Protein AF-A0AA41MBY1-F1 (afdb_monomer_lite)

Radius of gyration: 16.34 Å; chains: 1; bounding box: 36×17×46 Å

Secondary structure (DSSP, 8-state):
-HHHHHHHHHHHHHHHHHHHHHHHHHHH-SS----HHHHHHHHHHHHHHHHHHHHHHHHHHHHHHHHH-

pLDDT: mean 85.43, std 9.6, range [55.41, 95.5]

Foldseek 3Di:
DVVLVVVLVVLVVVLCVLVVVVVVVCVVDPDDPQDPVNVVVSVVSNCVSVVSNVVSVVVVVVVVVVVVD

Structure (mmCIF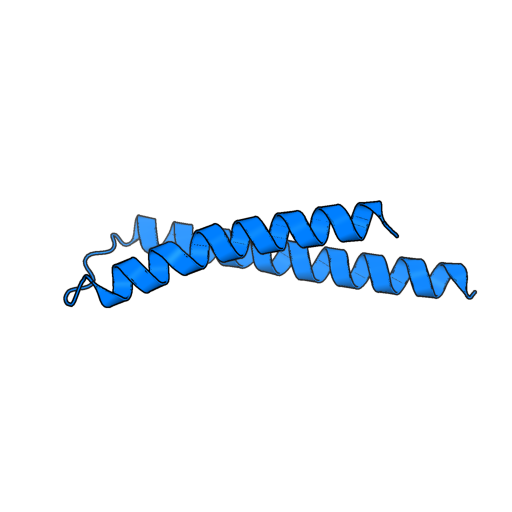, N/CA/C/O backbone):
data_AF-A0AA41MBY1-F1
#
_entry.id   AF-A0AA41MBY1-F1
#
loop_
_atom_site.group_PDB
_atom_site.id
_atom_site.type_symbol
_atom_site.label_atom_id
_atom_site.label_alt_id
_atom_site.label_comp_id
_atom_site.label_asym_id
_atom_site.label_entity_id
_atom_site.label_seq_id
_atom_site.pdbx_PDB_ins_code
_atom_site.Cartn_x
_atom_site.Cartn_y
_atom_site.Cartn_z
_atom_site.occupancy
_atom_site.B_iso_or_equiv
_atom_site.auth_seq_id
_atom_site.auth_comp_id
_atom_site.auth_asym_id
_atom_site.auth_atom_id
_atom_site.pdbx_PDB_model_num
ATOM 1 N N . MET A 1 1 ? 3.096 -5.170 -17.579 1.00 83.06 1 MET A N 1
ATOM 2 C CA . MET A 1 1 ? 2.214 -3.987 -17.393 1.00 83.06 1 MET A CA 1
ATOM 3 C C . MET A 1 1 ? 0.773 -4.235 -16.872 1.00 83.06 1 MET A C 1
ATOM 5 O O . MET A 1 1 ? 0.556 -3.961 -15.701 1.00 83.06 1 MET A O 1
ATOM 9 N N . TYR A 1 2 ? -0.230 -4.705 -17.646 1.00 87.94 2 TYR A N 1
ATOM 10 C CA . TYR A 1 2 ? -1.650 -4.751 -17.179 1.00 87.94 2 TYR A CA 1
ATOM 11 C C . TYR A 1 2 ? -1.899 -5.622 -15.940 1.00 87.94 2 TYR A C 1
ATOM 13 O O . TYR A 1 2 ? -2.695 -5.262 -15.076 1.00 87.94 2 TYR A O 1
ATOM 21 N N . PHE A 1 3 ? -1.178 -6.737 -15.825 1.00 89.81 3 PHE A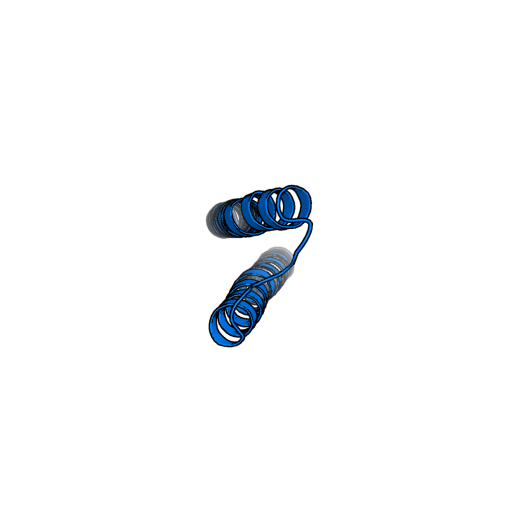 N 1
ATOM 22 C CA . PHE A 1 3 ? -1.222 -7.593 -14.64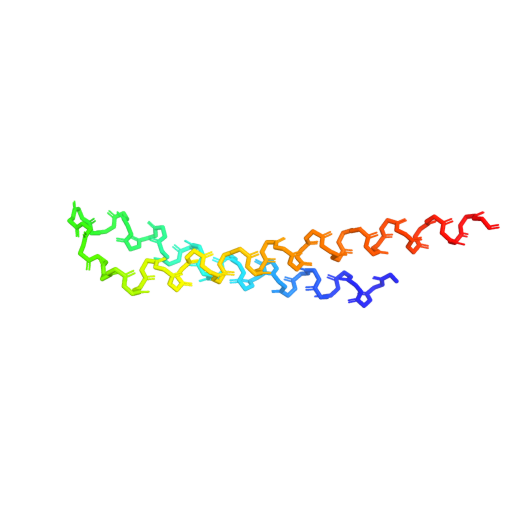2 1.00 89.81 3 PHE A CA 1
ATOM 23 C C . PHE A 1 3 ? -0.829 -6.829 -13.366 1.00 89.81 3 PHE A C 1
ATOM 25 O O . PHE A 1 3 ? -1.527 -6.905 -12.359 1.00 89.81 3 PHE A O 1
ATOM 32 N N . LEU A 1 4 ? 0.241 -6.028 -13.418 1.00 89.50 4 LEU A N 1
ATOM 33 C CA . LEU A 1 4 ? 0.699 -5.212 -12.286 1.00 89.50 4 LEU A CA 1
ATOM 34 C C . LEU A 1 4 ? -0.332 -4.138 -11.918 1.00 89.50 4 LEU A C 1
ATOM 36 O O . LEU A 1 4 ? -0.607 -3.944 -10.739 1.00 89.50 4 LEU A O 1
ATOM 40 N N . LEU A 1 5 ? -0.966 -3.511 -12.917 1.00 91.38 5 LEU A N 1
ATOM 41 C CA . LEU A 1 5 ? -2.056 -2.553 -12.698 1.00 91.38 5 LEU A CA 1
ATOM 42 C C . LEU A 1 5 ? -3.270 -3.199 -12.015 1.00 91.38 5 LEU A C 1
ATOM 44 O O . LEU A 1 5 ? -3.851 -2.607 -11.109 1.00 91.38 5 LEU A O 1
ATOM 48 N N . SER A 1 6 ? -3.638 -4.417 -12.424 1.00 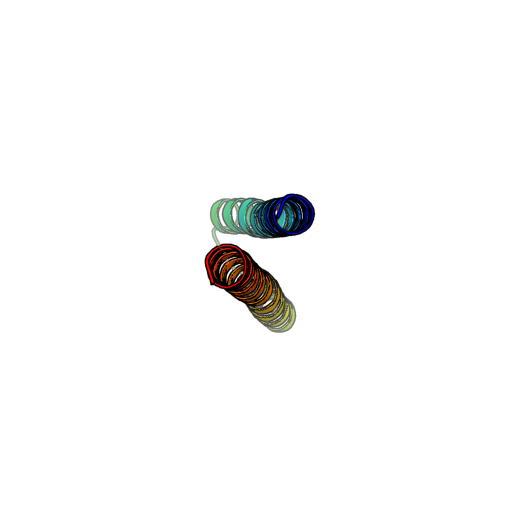93.56 6 SER A N 1
ATOM 49 C CA . SER A 1 6 ? -4.731 -5.158 -11.791 1.00 93.56 6 SER A CA 1
ATOM 50 C C . SER A 1 6 ? -4.421 -5.435 -10.318 1.00 93.56 6 SER A C 1
ATOM 52 O O . SER A 1 6 ? -5.272 -5.199 -9.464 1.00 93.56 6 SER A O 1
ATOM 54 N N . ASN A 1 7 ? -3.192 -5.856 -10.001 1.00 92.75 7 ASN A N 1
ATOM 55 C CA . ASN A 1 7 ? -2.759 -6.070 -8.618 1.00 92.75 7 ASN A CA 1
ATOM 56 C C . ASN A 1 7 ? -2.733 -4.759 -7.814 1.00 92.75 7 ASN A C 1
ATOM 58 O O . ASN A 1 7 ? -3.198 -4.735 -6.678 1.00 92.75 7 ASN A O 1
ATOM 62 N N . LEU A 1 8 ? -2.270 -3.656 -8.413 1.00 93.19 8 LEU A N 1
ATOM 63 C CA . LEU A 1 8 ? -2.283 -2.332 -7.786 1.00 93.19 8 LEU A CA 1
ATOM 64 C C . LEU A 1 8 ? -3.715 -1.899 -7.442 1.00 93.19 8 LEU A C 1
ATOM 66 O O . LEU A 1 8 ? -3.982 -1.488 -6.319 1.00 93.19 8 LEU A O 1
ATOM 70 N N . SER A 1 9 ? -4.653 -2.037 -8.386 1.00 94.06 9 SER A N 1
ATOM 71 C CA . SER A 1 9 ? -6.060 -1.689 -8.157 1.00 94.06 9 SER A CA 1
ATOM 72 C C . SER A 1 9 ? -6.705 -2.547 -7.068 1.00 94.06 9 SER A C 1
ATOM 74 O O . SER A 1 9 ? -7.436 -2.020 -6.233 1.00 94.06 9 SER A O 1
ATOM 76 N N . PHE A 1 10 ? -6.375 -3.841 -7.014 1.00 92.25 10 PHE A N 1
ATOM 77 C CA . PHE A 1 10 ? -6.832 -4.732 -5.954 1.00 92.25 10 PHE A CA 1
ATOM 78 C C . PHE A 1 10 ? -6.326 -4.281 -4.577 1.00 92.25 10 PHE A C 1
ATOM 80 O O . PHE A 1 10 ? -7.134 -4.116 -3.664 1.00 92.25 10 PHE A O 1
ATOM 87 N N . LEU A 1 11 ? -5.024 -3.993 -4.437 1.00 92.12 11 LEU A N 1
ATOM 88 C CA . LEU A 1 11 ? -4.465 -3.484 -3.179 1.00 92.12 11 LEU A CA 1
ATOM 89 C C . LEU A 1 11 ? -5.109 -2.160 -2.759 1.00 92.12 11 LEU A C 1
ATOM 91 O O . LEU A 1 11 ? -5.398 -1.972 -1.580 1.00 92.12 11 LEU A O 1
ATOM 95 N N . ASN A 1 12 ? -5.393 -1.277 -3.714 1.00 90.25 12 ASN A N 1
ATOM 96 C CA . ASN A 1 12 ? -6.001 0.021 -3.440 1.00 90.25 12 ASN A CA 1
ATOM 97 C C . ASN A 1 12 ? -7.457 -0.114 -2.951 1.00 90.25 12 ASN A C 1
ATOM 99 O O . ASN A 1 12 ? -7.873 0.560 -2.006 1.00 90.25 12 ASN A O 1
ATOM 103 N N . VAL A 1 13 ? -8.226 -1.041 -3.536 1.00 92.56 13 VAL A N 1
ATOM 104 C CA . VAL A 1 13 ? -9.582 -1.381 -3.070 1.00 92.56 13 VAL A CA 1
ATOM 105 C C . VAL A 1 13 ? -9.537 -2.003 -1.674 1.00 92.56 13 VAL A C 1
ATOM 107 O O . VAL A 1 13 ? -10.330 -1.611 -0.818 1.00 92.56 13 VAL A O 1
ATOM 110 N N . CYS A 1 14 ? -8.601 -2.919 -1.403 1.00 89.69 14 CYS A N 1
ATOM 111 C CA . CYS A 1 14 ? -8.413 -3.497 -0.069 1.00 89.69 14 CYS A CA 1
ATOM 112 C C . CYS A 1 14 ? -8.067 -2.425 0.976 1.00 89.69 14 CYS A C 1
ATOM 114 O O . CYS A 1 14 ? -8.695 -2.373 2.033 1.00 89.69 14 CYS A O 1
ATOM 116 N N . LEU A 1 15 ? -7.116 -1.541 0.662 1.00 88.69 15 LEU A N 1
ATOM 117 C CA . LEU A 1 15 ? -6.690 -0.446 1.532 1.00 88.69 15 LE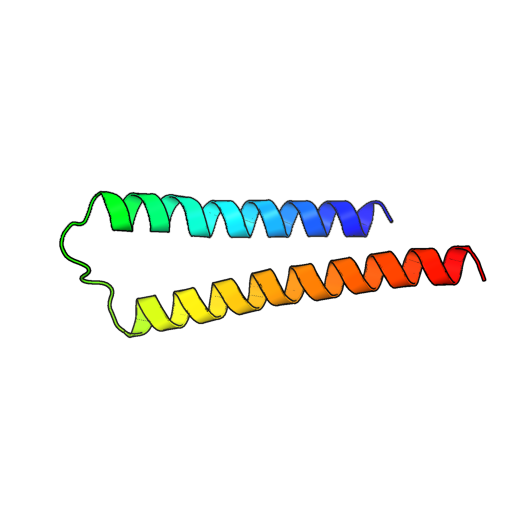U A CA 1
ATOM 118 C C . LEU A 1 15 ? -7.842 0.523 1.826 1.00 88.69 15 LEU A C 1
ATOM 120 O O . LEU A 1 15 ? -8.076 0.870 2.982 1.00 88.69 15 LEU A O 1
ATOM 124 N N . SER A 1 16 ? -8.603 0.903 0.799 1.00 88.19 16 SER A N 1
ATOM 125 C CA . SER A 1 16 ? -9.777 1.775 0.931 1.00 88.19 16 SER A CA 1
ATOM 126 C C . SER A 1 16 ? -10.866 1.117 1.779 1.00 88.19 16 SER A C 1
ATOM 128 O O . SER A 1 16 ? -11.380 1.720 2.717 1.00 88.19 16 SER A O 1
ATOM 130 N N . THR A 1 17 ? -11.151 -0.163 1.526 1.00 87.44 17 THR A N 1
ATOM 131 C CA . THR A 1 17 ? -12.122 -0.952 2.301 1.00 87.44 17 THR A CA 1
ATOM 132 C C . THR A 1 17 ? -11.707 -1.093 3.762 1.00 87.44 17 THR A C 1
ATOM 134 O O . THR A 1 17 ? -12.564 -1.251 4.619 1.00 87.44 17 THR A O 1
ATOM 137 N N . PHE A 1 18 ? -10.414 -1.012 4.077 1.00 83.12 18 PHE A N 1
ATOM 138 C CA . PHE A 1 18 ? -9.925 -1.027 5.453 1.00 83.12 18 PHE A CA 1
ATOM 139 C C . PHE A 1 18 ? -9.961 0.358 6.115 1.00 83.12 18 PHE A C 1
ATOM 141 O O . PHE A 1 18 ? -10.373 0.499 7.268 1.00 83.12 18 PHE A O 1
ATOM 148 N N . ALA A 1 19 ? -9.545 1.393 5.385 1.00 81.69 19 ALA A N 1
ATOM 149 C CA . ALA A 1 19 ? -9.442 2.756 5.890 1.00 81.69 19 ALA A CA 1
ATOM 150 C C . ALA A 1 19 ? -10.815 3.418 6.090 1.00 81.69 19 ALA A C 1
ATOM 152 O O . ALA A 1 19 ? -11.038 4.061 7.114 1.00 81.69 19 ALA A O 1
ATOM 153 N N . THR A 1 20 ? -11.755 3.234 5.157 1.00 81.06 20 THR A N 1
ATOM 154 C CA . THR A 1 20 ? -13.087 3.858 5.194 1.00 81.06 20 THR A CA 1
ATOM 155 C C . THR A 1 20 ? -13.926 3.456 6.415 1.00 81.06 20 THR A C 1
ATOM 157 O O . THR A 1 20 ? -14.356 4.356 7.136 1.00 81.06 20 THR A O 1
ATOM 160 N N . PRO A 1 21 ? -14.152 2.164 6.731 1.00 76.44 21 PRO A N 1
ATOM 161 C CA . PRO A 1 21 ? -14.920 1.788 7.915 1.00 76.44 21 PRO A CA 1
ATOM 162 C C . PRO A 1 21 ? -14.205 2.179 9.205 1.00 76.44 21 PRO A C 1
ATOM 164 O O . PRO A 1 21 ? -14.878 2.534 10.165 1.00 76.44 21 PRO A O 1
ATOM 167 N N . LYS A 1 22 ? -12.864 2.192 9.232 1.00 76.62 22 LYS A N 1
ATOM 168 C CA . LYS A 1 22 ? -12.104 2.686 10.385 1.00 76.62 22 LYS A CA 1
ATOM 169 C C . LYS A 1 22 ? -12.321 4.183 10.605 1.00 76.62 22 LYS A C 1
ATOM 171 O O . LYS A 1 22 ? -12.539 4.595 11.735 1.00 76.62 22 LYS A O 1
ATOM 176 N N . MET A 1 23 ? -12.306 4.983 9.542 1.00 76.56 23 MET A N 1
ATOM 177 C CA . MET A 1 23 ? -12.547 6.426 9.615 1.00 76.56 23 MET A CA 1
ATOM 178 C C . MET A 1 23 ? -13.991 6.741 10.031 1.00 76.56 23 MET A C 1
ATOM 180 O O . MET A 1 23 ? -14.210 7.629 10.846 1.00 76.56 23 MET A O 1
ATOM 184 N N . ILE A 1 24 ? -14.965 5.977 9.525 1.00 79.56 24 ILE A N 1
ATOM 185 C CA . ILE A 1 24 ? -16.379 6.079 9.919 1.00 79.56 24 ILE A CA 1
ATOM 186 C C . ILE A 1 24 ? -16.560 5.671 11.387 1.00 79.56 24 ILE A C 1
ATOM 188 O O . ILE A 1 24 ? -17.241 6.367 12.133 1.00 79.56 24 ILE A O 1
ATOM 192 N N . PHE A 1 25 ? -15.927 4.580 11.819 1.00 75.81 25 PHE A N 1
ATOM 193 C CA . PHE A 1 25 ? -15.974 4.113 13.203 1.00 75.81 25 PHE A CA 1
ATOM 194 C C . PHE A 1 25 ? -15.327 5.114 14.167 1.00 75.81 25 PHE A C 1
ATOM 196 O O . PHE A 1 25 ? -15.919 5.430 15.193 1.00 75.81 25 PHE A O 1
ATOM 203 N N . ASP A 1 26 ? -14.169 5.674 13.806 1.00 72.44 26 ASP A N 1
ATOM 204 C CA . ASP A 1 26 ? -13.494 6.729 14.572 1.00 72.44 26 ASP A CA 1
ATOM 205 C C . ASP A 1 26 ? -14.323 8.025 14.647 1.00 72.44 26 ASP A C 1
ATOM 207 O O . ASP A 1 26 ? -14.162 8.789 15.594 1.00 72.44 26 ASP A O 1
ATOM 211 N N . PHE A 1 27 ? -15.196 8.287 13.668 1.00 70.06 27 PHE A N 1
ATOM 212 C CA . PHE A 1 27 ? -16.078 9.459 13.655 1.00 70.06 27 PHE A CA 1
ATOM 213 C C . PHE A 1 27 ? -17.369 9.241 14.461 1.00 70.06 27 PHE A C 1
ATOM 215 O O . PHE A 1 27 ? -17.878 10.171 15.077 1.00 70.06 27 PHE A O 1
ATOM 222 N N . LEU A 1 28 ? -17.906 8.014 14.456 1.00 72.81 28 LEU A N 1
ATOM 223 C CA . LEU A 1 28 ? -19.106 7.623 15.208 1.00 72.81 28 LEU A CA 1
ATOM 224 C C . LEU A 1 28 ? -18.818 7.318 16.684 1.00 72.81 28 LEU A C 1
ATOM 226 O O . LEU A 1 28 ? -19.694 7.512 17.524 1.00 72.81 28 LEU A O 1
ATOM 230 N N . MET A 1 29 ? -17.618 6.833 17.013 1.00 67.31 29 MET A N 1
ATOM 231 C CA . MET A 1 29 ? -17.195 6.615 18.394 1.00 67.31 29 MET A CA 1
ATOM 232 C C . MET A 1 29 ? -16.396 7.813 18.910 1.00 67.31 29 MET A C 1
ATOM 234 O O . MET A 1 29 ? -15.187 7.902 18.730 1.00 67.31 29 MET A O 1
ATOM 238 N N . GLU A 1 30 ? -17.069 8.694 19.650 1.00 60.06 30 GLU A N 1
ATOM 239 C CA . GLU A 1 30 ? -16.458 9.810 20.395 1.00 60.06 30 GLU A CA 1
ATOM 240 C C . GLU A 1 30 ? -15.442 9.323 21.462 1.00 60.06 30 GLU A C 1
ATOM 242 O O . GLU A 1 30 ? -14.559 10.063 21.891 1.00 60.06 30 GLU A O 1
ATOM 247 N N . HIS A 1 31 ? -15.517 8.039 21.848 1.00 55.41 31 HIS A N 1
ATOM 248 C CA . HIS A 1 31 ? -14.623 7.363 22.793 1.00 55.41 31 HIS A CA 1
ATOM 249 C C . HIS A 1 31 ? -13.894 6.182 22.120 1.00 55.41 31 HIS A C 1
ATOM 251 O O . HIS A 1 31 ? -14.481 5.127 21.873 1.00 55.41 31 HIS A O 1
ATOM 257 N N . LYS A 1 32 ? -12.591 6.338 21.844 1.00 58.66 32 LYS A N 1
ATOM 258 C CA . LYS A 1 32 ? -11.746 5.308 21.211 1.00 58.66 32 LYS A CA 1
ATOM 259 C C . LYS A 1 32 ? -11.429 4.153 22.167 1.00 58.66 32 LYS A C 1
ATOM 261 O O . LYS A 1 32 ? -10.403 4.168 22.840 1.00 58.66 32 LYS A O 1
ATOM 266 N N . THR A 1 33 ? -12.261 3.118 22.205 1.00 61.97 33 THR A N 1
ATOM 267 C CA . THR A 1 33 ? -11.971 1.864 22.930 1.00 61.97 33 THR A CA 1
ATOM 268 C C . THR A 1 33 ? -11.477 0.764 21.987 1.00 61.97 33 THR A C 1
ATOM 270 O O . THR A 1 33 ? -11.954 -0.368 22.008 1.00 61.97 33 THR A O 1
ATOM 273 N N . ILE A 1 34 ? -10.498 1.080 21.133 1.00 70.06 34 ILE A N 1
ATOM 274 C CA . ILE A 1 34 ? -9.818 0.054 20.330 1.00 70.06 34 ILE A CA 1
ATOM 275 C C . ILE A 1 34 ? -8.885 -0.725 21.264 1.00 70.06 34 ILE A C 1
ATOM 277 O O . ILE A 1 34 ? -8.105 -0.115 21.999 1.00 70.06 34 ILE A O 1
ATOM 281 N N . SER A 1 35 ? -8.942 -2.059 21.255 1.00 77.44 35 SER A N 1
ATOM 282 C CA . SER A 1 35 ? -7.975 -2.853 22.022 1.00 77.44 35 SER A CA 1
ATOM 283 C C . SER A 1 35 ? -6.558 -2.641 21.471 1.00 77.44 35 SER A C 1
ATOM 285 O O . SER A 1 35 ? -6.372 -2.364 20.281 1.00 77.44 35 SER A O 1
ATOM 287 N N . PHE A 1 36 ? -5.543 -2.788 22.327 1.00 75.44 36 PHE A N 1
ATOM 288 C CA . PHE A 1 36 ? -4.138 -2.679 21.920 1.00 75.44 36 PHE A CA 1
ATOM 289 C C . PHE A 1 36 ? -3.794 -3.653 20.779 1.00 75.44 36 PHE A C 1
ATOM 291 O O . PHE A 1 36 ? -3.119 -3.281 19.820 1.00 75.44 36 PHE A O 1
ATOM 298 N N . GLU A 1 37 ? -4.338 -4.869 20.835 1.00 81.38 37 GLU A N 1
ATOM 299 C CA . GLU A 1 37 ? -4.190 -5.887 19.792 1.00 81.38 37 GLU A CA 1
ATOM 300 C C . GLU A 1 37 ? -4.832 -5.452 18.464 1.00 81.38 37 GLU A C 1
ATOM 302 O O . GLU A 1 37 ? -4.207 -5.562 17.409 1.00 81.38 37 GLU A O 1
ATOM 307 N N . GLY A 1 38 ? -6.034 -4.863 18.508 1.00 81.56 38 GLY A N 1
ATOM 308 C CA . GLY A 1 38 ? -6.709 -4.326 17.322 1.00 81.56 38 GLY A CA 1
ATOM 309 C C . GLY A 1 38 ? -5.955 -3.158 16.677 1.00 81.56 38 GLY A C 1
ATOM 310 O O . GLY A 1 38 ? -5.880 -3.069 15.451 1.00 81.56 38 GLY A O 1
ATOM 311 N N . CYS A 1 39 ? -5.337 -2.292 17.486 1.00 82.88 39 CYS A N 1
ATOM 312 C CA . CYS A 1 39 ? -4.482 -1.207 17.001 1.00 82.88 39 CYS A CA 1
ATOM 313 C C . CYS A 1 39 ? -3.227 -1.747 16.295 1.00 82.88 39 CYS A C 1
ATOM 315 O O . CYS A 1 39 ? -2.921 -1.341 15.171 1.00 82.88 39 CYS A O 1
ATOM 317 N N . MET A 1 40 ? -2.536 -2.709 16.914 1.00 86.62 40 MET A N 1
ATOM 318 C CA . MET A 1 40 ? -1.342 -3.330 16.335 1.00 86.62 40 MET A CA 1
ATOM 319 C C . MET A 1 40 ? -1.654 -4.067 15.029 1.00 86.62 40 MET A C 1
ATOM 321 O O . MET A 1 40 ? -0.938 -3.885 14.043 1.00 86.62 40 MET A O 1
ATOM 325 N N . ALA A 1 41 ? -2.753 -4.826 14.978 1.00 86.50 41 ALA A N 1
ATOM 326 C CA . ALA A 1 41 ? -3.209 -5.483 13.755 1.00 86.50 41 ALA A CA 1
ATOM 327 C C . ALA A 1 41 ? -3.522 -4.469 12.641 1.00 86.50 41 ALA A C 1
ATOM 329 O O . ALA A 1 41 ? -3.167 -4.690 11.484 1.00 86.50 41 ALA A O 1
ATOM 330 N N . GLN A 1 42 ? -4.125 -3.323 12.979 1.00 85.62 42 GLN A N 1
ATOM 331 C CA . GLN A 1 42 ? -4.404 -2.264 12.009 1.00 85.62 42 GLN A CA 1
ATOM 332 C C . GLN A 1 42 ? -3.142 -1.628 11.434 1.00 85.62 42 GLN A C 1
ATOM 334 O O . GLN A 1 42 ? -3.070 -1.430 10.223 1.00 85.62 42 GLN A O 1
ATOM 339 N N . ILE A 1 43 ? -2.160 -1.310 12.278 1.00 87.56 43 ILE A N 1
ATOM 340 C CA . ILE A 1 43 ? -0.880 -0.750 11.827 1.00 87.56 43 ILE A CA 1
ATOM 341 C C . ILE A 1 43 ? -0.152 -1.761 10.941 1.00 87.56 43 ILE A C 1
ATOM 343 O O . ILE A 1 43 ? 0.340 -1.396 9.876 1.00 87.56 43 ILE A O 1
ATOM 347 N N . PHE A 1 44 ? -0.128 -3.032 11.346 1.00 88.38 44 PHE A N 1
ATOM 348 C CA . PHE A 1 44 ? 0.520 -4.094 10.587 1.00 88.38 44 PHE A CA 1
ATOM 349 C C . PHE A 1 44 ? -0.101 -4.265 9.197 1.00 88.38 44 PHE A C 1
ATOM 351 O O . PHE A 1 44 ? 0.614 -4.210 8.198 1.00 88.38 44 PHE A O 1
ATOM 358 N N . LEU A 1 45 ? -1.429 -4.399 9.116 1.00 87.88 45 LEU A N 1
ATOM 359 C CA . LEU A 1 45 ? -2.128 -4.534 7.838 1.00 87.88 45 LEU A CA 1
ATOM 360 C C . LEU A 1 45 ? -1.898 -3.311 6.949 1.00 87.88 45 LEU A C 1
ATOM 362 O O . LEU A 1 45 ? -1.519 -3.469 5.792 1.00 87.88 45 LEU A O 1
ATOM 366 N N . LEU A 1 46 ? -2.050 -2.100 7.495 1.00 88.75 46 LEU A N 1
ATOM 367 C CA . LEU A 1 46 ? -1.801 -0.861 6.757 1.00 88.75 46 LEU A CA 1
ATOM 368 C C . LEU A 1 46 ? -0.386 -0.838 6.165 1.00 88.75 46 LEU A C 1
ATOM 370 O O . LEU A 1 46 ? -0.212 -0.506 4.995 1.00 88.75 46 LEU A O 1
ATOM 374 N N . HIS A 1 47 ? 0.615 -1.219 6.958 1.00 91.19 47 HIS A N 1
ATOM 375 C CA . HIS A 1 47 ? 2.007 -1.212 6.531 1.00 91.19 47 HIS A CA 1
ATOM 376 C C . HIS A 1 47 ? 2.292 -2.264 5.452 1.00 91.19 47 HIS A C 1
ATOM 378 O O . HIS A 1 47 ? 3.004 -1.976 4.494 1.00 91.19 47 HIS A O 1
ATOM 384 N N . VAL A 1 48 ? 1.698 -3.457 5.560 1.00 91.19 48 VAL A N 1
ATOM 385 C CA . VAL A 1 48 ? 1.830 -4.519 4.550 1.00 91.19 48 VAL A CA 1
ATOM 386 C C . VAL A 1 48 ? 1.177 -4.111 3.228 1.00 91.19 48 VAL A C 1
ATOM 388 O O . VAL A 1 48 ? 1.798 -4.262 2.177 1.00 91.19 48 VAL A O 1
ATOM 391 N N . PHE A 1 49 ? -0.038 -3.553 3.260 1.00 90.44 49 PHE A N 1
ATOM 392 C CA . PHE A 1 49 ? -0.727 -3.095 2.049 1.00 90.44 49 PHE A CA 1
ATOM 393 C C . PHE A 1 49 ? 0.003 -1.920 1.383 1.00 90.44 49 PHE A C 1
ATOM 395 O O . PHE A 1 49 ? 0.259 -1.973 0.180 1.00 90.44 49 PHE A O 1
ATOM 402 N N . ALA A 1 50 ? 0.415 -0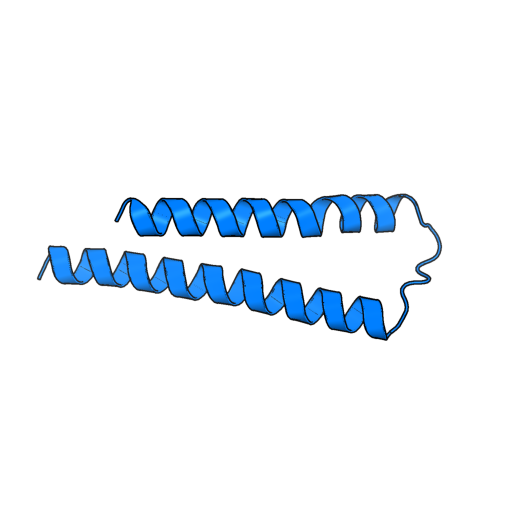.910 2.158 1.00 89.81 50 ALA A N 1
ATOM 403 C CA . ALA A 1 50 ? 1.185 0.226 1.646 1.00 89.81 50 ALA A CA 1
ATOM 404 C C . ALA A 1 50 ? 2.567 -0.201 1.117 1.00 89.81 50 ALA A C 1
ATOM 406 O O . ALA A 1 50 ? 3.021 0.271 0.075 1.00 89.81 50 ALA A O 1
ATOM 407 N N . GLY A 1 51 ? 3.232 -1.137 1.800 1.00 93.19 51 GLY A N 1
ATOM 408 C CA . GLY A 1 51 ? 4.487 -1.734 1.345 1.00 93.19 51 GLY A CA 1
ATOM 409 C C . GLY A 1 51 ? 4.332 -2.484 0.022 1.00 93.19 51 GLY A C 1
ATOM 410 O O . GLY A 1 51 ? 5.146 -2.312 -0.884 1.00 93.19 51 GLY A O 1
ATOM 411 N N . GLY A 1 52 ? 3.262 -3.272 -0.117 1.00 91.88 52 GLY A N 1
ATOM 412 C CA . GLY A 1 52 ? 2.931 -3.976 -1.356 1.00 91.88 52 GLY A CA 1
ATOM 413 C C . GLY A 1 52 ? 2.671 -3.026 -2.526 1.00 91.88 52 GLY A C 1
ATOM 414 O O . GLY A 1 52 ? 3.167 -3.260 -3.627 1.00 91.88 52 GLY A O 1
ATOM 415 N N . GLU A 1 53 ? 1.962 -1.922 -2.284 1.00 93.44 53 GLU A N 1
ATOM 416 C CA . GLU A 1 53 ? 1.733 -0.880 -3.287 1.00 93.44 53 GLU A CA 1
ATOM 417 C C . GLU A 1 53 ? 3.054 -0.256 -3.761 1.00 93.44 53 GLU A C 1
ATOM 419 O O . GLU A 1 53 ? 3.304 -0.194 -4.967 1.00 93.44 53 GLU A O 1
ATOM 424 N N . MET A 1 54 ? 3.942 0.121 -2.831 1.00 93.62 54 MET A N 1
ATOM 425 C CA . MET A 1 54 ? 5.264 0.666 -3.168 1.00 93.62 54 MET A CA 1
ATOM 426 C C . MET A 1 54 ? 6.086 -0.308 -4.017 1.00 93.62 54 MET A C 1
ATOM 428 O O . MET A 1 54 ? 6.659 0.090 -5.031 1.00 93.62 54 MET A O 1
ATOM 432 N N . MET A 1 55 ? 6.113 -1.592 -3.651 1.00 94.31 55 MET A N 1
ATOM 433 C CA . MET A 1 55 ? 6.846 -2.609 -4.410 1.00 94.31 55 MET A CA 1
ATOM 434 C C . MET A 1 55 ? 6.276 -2.804 -5.821 1.00 94.31 55 MET A C 1
ATOM 436 O O . MET A 1 55 ? 7.042 -2.923 -6.777 1.00 94.31 55 MET A O 1
ATOM 440 N N . LEU A 1 56 ? 4.947 -2.781 -5.986 1.00 94.12 56 LEU A N 1
ATOM 441 C CA . LEU A 1 56 ? 4.317 -2.857 -7.309 1.00 94.12 56 LEU A CA 1
ATOM 442 C C . LEU A 1 56 ? 4.619 -1.627 -8.169 1.00 94.12 56 LEU A C 1
ATOM 444 O O . LEU A 1 56 ? 4.884 -1.776 -9.362 1.00 94.12 56 LEU A O 1
ATOM 448 N N . LEU A 1 57 ? 4.614 -0.424 -7.588 1.00 93.69 57 LEU A N 1
ATOM 449 C CA . LEU A 1 57 ? 4.985 0.806 -8.295 1.00 93.69 57 LEU A CA 1
ATOM 450 C C . LEU A 1 57 ? 6.436 0.748 -8.788 1.00 93.69 57 LEU A C 1
ATOM 452 O O . LEU A 1 57 ? 6.699 1.054 -9.953 1.00 93.69 57 LEU A O 1
ATOM 456 N N . VAL A 1 58 ? 7.361 0.288 -7.941 1.00 95.50 58 VAL A N 1
ATOM 457 C CA . VAL A 1 58 ? 8.770 0.085 -8.315 1.00 95.50 58 VAL A CA 1
ATOM 458 C C . VAL A 1 58 ? 8.895 -0.955 -9.428 1.00 95.50 58 VAL A C 1
ATOM 460 O O . VAL A 1 58 ? 9.592 -0.711 -10.411 1.00 95.50 58 VAL A O 1
ATOM 463 N N . ALA A 1 59 ? 8.180 -2.079 -9.333 1.00 93.94 59 ALA A N 1
ATOM 464 C CA . ALA A 1 59 ? 8.180 -3.102 -10.376 1.00 93.94 59 ALA A CA 1
ATOM 465 C C . ALA A 1 59 ? 7.648 -2.567 -11.717 1.00 93.94 59 ALA A C 1
ATOM 467 O O . ALA A 1 59 ? 8.217 -2.870 -12.762 1.00 93.94 59 ALA A O 1
ATOM 468 N N . MET A 1 60 ? 6.601 -1.734 -11.710 1.00 94.06 60 MET A N 1
ATOM 469 C CA . MET A 1 60 ? 6.102 -1.082 -12.927 1.00 94.06 60 MET A CA 1
ATOM 470 C C . MET A 1 60 ? 7.105 -0.081 -13.509 1.00 94.06 60 MET A C 1
ATOM 472 O O . MET A 1 60 ? 7.246 -0.015 -14.728 1.00 94.06 60 MET A O 1
ATOM 476 N N . ALA A 1 61 ? 7.808 0.685 -12.670 1.00 93.94 61 ALA A N 1
ATOM 477 C CA . ALA A 1 61 ? 8.864 1.589 -13.125 1.00 93.94 61 ALA A CA 1
ATOM 478 C C . ALA A 1 61 ? 10.037 0.813 -13.748 1.00 93.94 61 ALA A C 1
ATOM 480 O O . ALA A 1 61 ? 10.545 1.197 -14.801 1.00 93.94 61 ALA A O 1
ATOM 481 N N . TYR A 1 62 ? 10.410 -0.315 -13.143 1.00 93.88 62 TYR A N 1
ATOM 482 C CA . TYR A 1 62 ? 11.443 -1.205 -13.662 1.00 93.88 62 TYR A CA 1
ATOM 483 C C . TYR A 1 62 ? 11.039 -1.858 -14.995 1.00 93.88 62 TYR A C 1
ATOM 485 O O . TYR A 1 62 ? 11.818 -1.819 -15.943 1.00 93.88 62 TYR A O 1
ATOM 493 N N . ASP A 1 63 ? 9.806 -2.371 -15.111 1.00 91.56 63 ASP A N 1
ATOM 494 C CA . ASP A 1 63 ? 9.230 -2.916 -16.360 1.00 91.56 63 ASP A CA 1
ATOM 495 C C . ASP A 1 63 ? 9.334 -1.891 -17.504 1.00 91.56 63 ASP A C 1
ATOM 497 O O . ASP A 1 63 ? 9.723 -2.224 -18.621 1.00 91.56 63 ASP A O 1
ATOM 501 N N . ARG A 1 64 ? 9.057 -0.609 -17.219 1.00 89.75 64 ARG A N 1
ATOM 502 C CA . ARG A 1 64 ? 9.188 0.480 -18.202 1.00 89.75 64 ARG A CA 1
ATOM 503 C C . ARG A 1 64 ? 10.628 0.820 -18.554 1.00 89.75 64 ARG A C 1
ATOM 505 O O . ARG A 1 64 ? 10.881 1.126 -19.712 1.00 89.75 64 ARG A O 1
ATOM 512 N N . TYR A 1 65 ? 11.545 0.773 -17.594 1.00 92.81 65 TYR A N 1
ATOM 513 C CA . TYR A 1 65 ? 12.968 0.991 -17.847 1.00 92.81 65 TYR A CA 1
ATOM 514 C C . TYR A 1 65 ? 13.542 -0.098 -18.765 1.00 92.81 65 TYR A C 1
ATOM 516 O O . TYR A 1 65 ? 14.148 0.217 -19.784 1.00 92.81 65 TYR A O 1
ATOM 524 N N . VAL A 1 66 ? 13.270 -1.371 -18.459 1.00 93.56 66 VAL A N 1
ATOM 525 C CA . VAL A 1 66 ? 13.724 -2.520 -19.264 1.00 93.56 66 VAL A CA 1
ATOM 526 C C . VAL A 1 66 ? 13.082 -2.545 -20.650 1.00 93.56 66 VAL A C 1
ATOM 528 O O . VAL A 1 66 ? 13.706 -3.006 -21.589 1.00 93.56 66 VAL A O 1
ATOM 531 N N . ALA A 1 67 ? 11.857 -2.043 -20.808 1.00 91.44 67 ALA A N 1
ATOM 532 C CA . ALA A 1 67 ? 11.230 -1.950 -22.126 1.00 91.44 67 ALA A CA 1
ATOM 533 C C . ALA A 1 67 ? 11.858 -0.877 -23.041 1.00 91.44 67 ALA A C 1
ATOM 535 O O . ALA A 1 67 ? 11.620 -0.906 -24.247 1.00 91.44 67 ALA A O 1
ATOM 536 N N . ILE A 1 68 ? 12.576 0.100 -22.474 1.00 92.69 68 ILE A N 1
ATOM 537 C CA . ILE A 1 68 ? 13.230 1.189 -23.219 1.00 92.69 68 ILE A CA 1
ATOM 538 C C . ILE A 1 68 ? 14.698 0.857 -23.525 1.00 92.69 68 ILE A C 1
ATOM 540 O O . ILE A 1 68 ? 15.185 1.250 -24.585 1.00 92.69 68 ILE A O 1
ATOM 544 N N . CYS A 1 69 ? 15.396 0.189 -22.600 1.00 88.62 69 CYS A N 1
ATOM 545 C CA . CYS A 1 69 ? 16.763 -0.308 -22.795 1.00 88.62 69 CYS A CA 1
ATOM 546 C C . CYS A 1 69 ? 16.815 -1.522 -23.728 1.00 88.62 69 CYS A C 1
ATOM 548 O O . CYS A 1 69 ? 17.804 -1.597 -24.491 1.00 88.62 69 CYS A O 1
#

Sequence (69 aa):
MYFLLSNLSFLNVCLSTFATPKMIFDFLMEHKTISFEGCMAQIFLLHVFAGGEMMLLVAMAYDRYVAIC

InterPro domains:
  IPR000276 G protein-coupled receptor, rhodopsin-like [PS00237] (52-68)
  IPR000725 Olfactory receptor [PF13853] (1-69)
  IPR017452 GPCR, rhodopsin-like, 7TM [PS50262] (1-69)
  IPR050427 Human Olfactory Receptors [PTHR48002] (1-69)

Organism: Sciurus carolinensis (NCBI:txid30640)